Protein AF-A0A7Y5ICG1-F1 (afdb_monomer_lite)

Radius of gyration: 13.03 Å; chains: 1; bounding box: 37×27×33 Å

Foldseek 3Di:
DEAEDPQEDAPDADPQNVVCVVVLQVLCVVQPVVDHKYWDYALDDDDPPPDCSVVRFKTWTDDPVDDPVSVVSSQVSSCVVCPPVQKDWDQPPPPDPPTTIMIGRPPPDD

Structure (mmCIF, N/CA/C/O backbone):
data_AF-A0A7Y5ICG1-F1
#
_entry.id   AF-A0A7Y5ICG1-F1
#
loop_
_atom_site.group_PDB
_atom_site.id
_atom_site.type_symbol
_atom_site.label_atom_id
_atom_site.label_alt_id
_atom_site.label_comp_id
_atom_site.label_asym_id
_atom_site.label_entity_id
_atom_site.label_seq_id
_atom_site.pdbx_PDB_ins_code
_atom_site.Cartn_x
_atom_site.Cartn_y
_atom_site.Cartn_z
_atom_site.occupancy
_atom_site.B_iso_or_equiv
_atom_site.auth_seq_id
_atom_site.auth_comp_id
_atom_site.auth_asym_id
_atom_site.auth_atom_id
_atom_site.pdbx_PDB_model_num
ATOM 1 N N . MET A 1 1 ? -11.456 -8.493 -1.039 1.00 91.00 1 MET A N 1
ATOM 2 C CA . MET A 1 1 ? -11.645 -7.692 -2.272 1.00 91.00 1 MET A CA 1
ATOM 3 C C . MET A 1 1 ? -10.697 -6.504 -2.205 1.00 91.00 1 MET A C 1
ATOM 5 O O . MET A 1 1 ? -10.464 -6.030 -1.102 1.00 91.00 1 MET A O 1
ATOM 9 N N . ILE A 1 2 ? -10.144 -6.048 -3.330 1.00 96.38 2 ILE A N 1
ATOM 10 C CA . ILE A 1 2 ? -9.371 -4.799 -3.417 1.00 96.38 2 ILE A CA 1
ATOM 11 C C . ILE A 1 2 ? -10.011 -3.908 -4.479 1.00 96.38 2 ILE A C 1
ATOM 13 O O . ILE A 1 2 ? -10.431 -4.409 -5.522 1.00 96.38 2 ILE A O 1
ATOM 17 N N . ALA A 1 3 ? -10.137 -2.617 -4.190 1.00 97.62 3 ALA A N 1
ATOM 18 C CA . ALA A 1 3 ? -10.715 -1.638 -5.101 1.00 97.62 3 ALA A CA 1
ATOM 19 C C . ALA A 1 3 ? -9.624 -0.773 -5.739 1.00 97.62 3 ALA A C 1
ATOM 21 O O . ALA A 1 3 ? -8.520 -0.636 -5.209 1.00 97.62 3 ALA A O 1
ATOM 22 N N . LEU A 1 4 ? -9.954 -0.159 -6.871 1.00 97.44 4 LEU A N 1
ATOM 23 C CA . LEU A 1 4 ? -9.078 0.739 -7.616 1.00 97.44 4 LEU A CA 1
ATOM 24 C C . LEU A 1 4 ? -9.777 2.081 -7.782 1.00 97.44 4 LEU A C 1
ATOM 26 O O . LEU A 1 4 ? -10.961 2.123 -8.106 1.00 97.44 4 LEU A O 1
ATOM 30 N N . LYS A 1 5 ? -9.051 3.179 -7.580 1.00 96.38 5 LYS A N 1
ATOM 31 C CA . LYS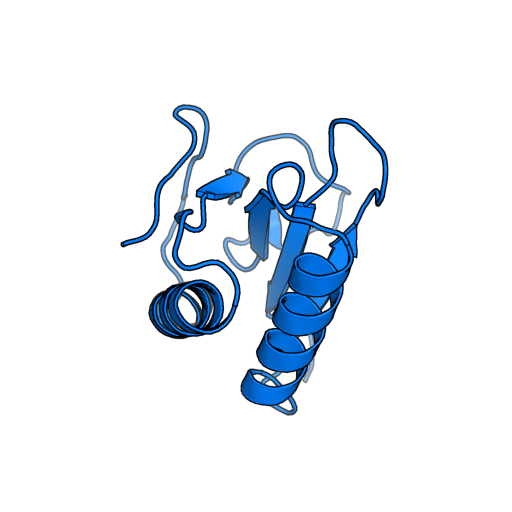 A 1 5 ? -9.520 4.493 -8.028 1.00 96.38 5 LYS A CA 1
ATOM 32 C C . LYS A 1 5 ? -9.512 4.524 -9.564 1.00 96.38 5 LYS A C 1
ATOM 34 O O . LYS A 1 5 ? -8.556 4.061 -10.177 1.00 96.38 5 LYS A O 1
ATOM 39 N N . ASP A 1 6 ? -10.526 5.130 -10.178 1.00 95.50 6 ASP A N 1
ATOM 40 C CA . ASP A 1 6 ? -10.751 5.117 -11.639 1.00 95.50 6 ASP A CA 1
ATOM 41 C C . ASP A 1 6 ? -9.565 5.601 -12.485 1.00 95.50 6 ASP A C 1
ATOM 43 O O . ASP A 1 6 ? -9.422 5.240 -13.655 1.00 95.50 6 ASP A O 1
ATOM 47 N N . THR A 1 7 ? -8.708 6.444 -11.912 1.00 94.81 7 THR A N 1
ATOM 48 C CA . THR A 1 7 ? -7.535 7.015 -12.584 1.00 94.81 7 THR A CA 1
ATOM 49 C C . THR A 1 7 ? -6.301 6.122 -12.528 1.00 94.81 7 THR A C 1
ATOM 51 O O . THR A 1 7 ? -5.339 6.413 -13.229 1.00 94.81 7 THR A O 1
ATOM 54 N N . VAL A 1 8 ? -6.315 5.052 -11.730 1.00 97.12 8 VAL A N 1
ATOM 55 C CA . VAL A 1 8 ? -5.148 4.183 -11.547 1.00 97.12 8 VAL A CA 1
ATOM 56 C C . VAL A 1 8 ? -4.836 3.446 -12.840 1.00 97.12 8 VAL A C 1
ATOM 58 O O . VAL A 1 8 ? -5.738 2.923 -13.505 1.00 97.12 8 VAL A O 1
ATOM 61 N N . ARG A 1 9 ? -3.558 3.395 -13.215 1.00 95.38 9 ARG A N 1
ATOM 62 C CA . ARG A 1 9 ? -3.097 2.644 -14.386 1.00 95.38 9 ARG A CA 1
ATOM 63 C C . ARG A 1 9 ? -1.953 1.726 -13.997 1.00 95.38 9 ARG A C 1
ATOM 65 O O . ARG A 1 9 ? -0.953 2.143 -13.430 1.00 95.38 9 ARG A O 1
ATOM 72 N N . PHE A 1 10 ? -2.095 0.464 -14.371 1.00 95.44 10 PHE A N 1
ATOM 73 C CA . PHE A 1 10 ? -1.002 -0.497 -14.364 1.00 95.44 10 PHE A CA 1
ATOM 74 C C . PHE A 1 10 ? -0.484 -0.589 -15.786 1.00 95.44 10 PHE A C 1
ATOM 76 O O . PHE A 1 10 ? -1.270 -0.817 -16.707 1.00 95.44 10 PHE A O 1
ATOM 83 N N . LYS A 1 11 ? 0.827 -0.449 -15.979 1.00 94.94 11 LYS A N 1
ATOM 84 C CA . LYS A 1 11 ? 1.432 -0.814 -17.261 1.00 94.94 11 LYS A CA 1
ATOM 85 C C . LYS A 1 11 ? 1.666 -2.319 -17.306 1.00 94.94 11 LYS A C 1
ATOM 87 O O . LYS A 1 11 ? 1.440 -2.945 -18.340 1.00 94.94 11 LYS A O 1
ATOM 92 N N . ARG A 1 12 ? 2.090 -2.905 -16.182 1.00 94.00 12 ARG A N 1
ATOM 93 C CA . ARG A 1 12 ? 2.237 -4.353 -15.992 1.00 94.00 12 ARG A CA 1
ATOM 94 C C . ARG A 1 12 ? 1.852 -4.758 -14.573 1.00 94.00 12 ARG A C 1
ATOM 96 O O . ARG A 1 12 ? 1.965 -3.972 -13.641 1.00 94.00 12 ARG A O 1
ATOM 103 N N . PHE A 1 13 ? 1.465 -6.019 -14.423 1.00 93.88 13 PHE A N 1
ATOM 104 C CA . PHE A 1 13 ? 1.399 -6.684 -13.126 1.00 93.88 13 PHE A CA 1
ATOM 105 C C . PHE A 1 13 ? 2.663 -7.522 -12.957 1.00 93.88 13 PHE A C 1
ATOM 107 O O . PHE A 1 13 ? 2.793 -8.588 -13.557 1.00 93.88 13 PHE A O 1
ATOM 114 N N . THR A 1 14 ? 3.623 -7.008 -12.195 1.00 95.44 14 THR A N 1
ATOM 115 C CA . THR A 1 14 ? 4.843 -7.752 -11.861 1.00 95.44 14 THR A CA 1
ATOM 116 C C . THR A 1 14 ? 4.518 -8.867 -10.858 1.00 95.44 14 THR A C 1
ATOM 118 O O . THR A 1 14 ? 3.563 -8.727 -10.084 1.00 95.44 14 THR A O 1
ATOM 121 N N . PRO A 1 15 ? 5.271 -9.984 -10.844 1.00 96.50 15 PRO A N 1
ATOM 122 C CA . PRO A 1 15 ? 5.100 -11.035 -9.839 1.00 96.50 15 PRO A CA 1
ATOM 123 C C . PRO A 1 15 ? 5.126 -10.500 -8.402 1.00 96.50 15 PRO A C 1
ATOM 125 O O . PRO A 1 15 ? 4.364 -10.958 -7.555 1.00 96.50 15 PRO A O 1
ATOM 128 N N . GLU A 1 16 ? 5.959 -9.495 -8.150 1.00 96.50 16 GLU A N 1
ATOM 129 C C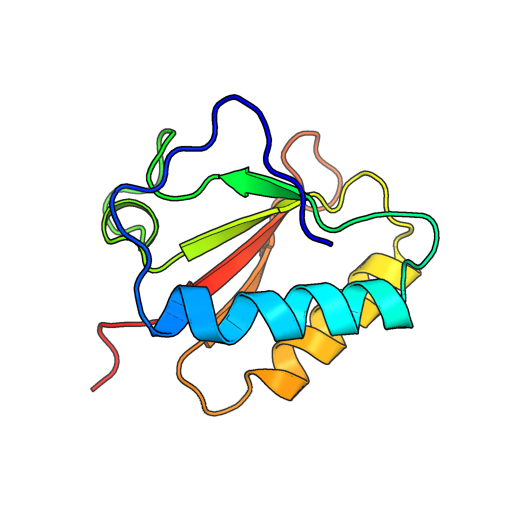A . GLU A 1 16 ? 6.130 -8.815 -6.872 1.00 96.50 16 GLU A CA 1
ATOM 130 C C . GLU A 1 16 ? 4.860 -8.067 -6.456 1.00 96.50 16 GLU A C 1
ATOM 132 O O . GLU A 1 16 ? 4.358 -8.241 -5.345 1.00 96.50 16 GLU A O 1
ATOM 137 N N . ILE A 1 17 ? 4.265 -7.305 -7.376 1.00 96.62 17 ILE A N 1
ATOM 138 C CA . ILE A 1 17 ? 2.984 -6.649 -7.117 1.00 96.62 17 ILE A CA 1
ATOM 139 C C . ILE A 1 17 ? 1.863 -7.672 -6.929 1.00 96.62 17 ILE A C 1
ATOM 141 O O . ILE A 1 17 ? 1.087 -7.549 -5.985 1.00 96.62 17 ILE A O 1
ATOM 145 N N . ILE A 1 18 ? 1.786 -8.714 -7.763 1.00 97.12 18 ILE A N 1
ATOM 146 C CA . ILE A 1 18 ? 0.767 -9.769 -7.625 1.00 97.12 18 ILE A CA 1
ATOM 147 C C . ILE A 1 18 ? 0.882 -10.460 -6.259 1.00 97.12 18 ILE A C 1
ATOM 149 O O . ILE A 1 18 ? -0.134 -10.717 -5.612 1.00 97.12 18 ILE A O 1
ATOM 153 N N . PHE A 1 19 ? 2.109 -10.725 -5.802 1.00 97.62 19 PHE A N 1
ATOM 154 C CA . PHE A 1 19 ? 2.390 -11.390 -4.533 1.00 97.62 19 PHE A CA 1
ATOM 155 C C . PHE A 1 19 ? 1.817 -10.633 -3.322 1.00 97.62 19 PHE A C 1
ATOM 157 O O . PHE A 1 19 ? 1.309 -11.264 -2.391 1.00 97.62 19 PHE A O 1
ATOM 164 N N . ILE A 1 20 ? 1.854 -9.297 -3.323 1.00 97.75 20 ILE A N 1
ATOM 165 C CA . ILE A 1 20 ? 1.395 -8.500 -2.175 1.00 97.75 20 ILE A CA 1
ATOM 166 C C . ILE A 1 20 ? -0.123 -8.275 -2.134 1.00 97.75 20 ILE A C 1
ATOM 168 O O . ILE A 1 20 ? -0.656 -8.021 -1.055 1.00 97.75 20 ILE A O 1
ATOM 172 N N . LEU A 1 21 ? -0.847 -8.408 -3.253 1.00 98.06 21 LEU A N 1
ATOM 173 C CA . LEU A 1 21 ? -2.303 -8.182 -3.295 1.00 98.06 21 LEU A CA 1
ATOM 174 C C . LEU A 1 21 ? -3.102 -9.027 -2.282 1.00 98.06 21 LEU A C 1
ATOM 176 O O . LEU A 1 21 ? -3.886 -8.440 -1.531 1.00 98.06 21 LEU A O 1
ATOM 180 N N . PRO A 1 22 ? -2.934 -10.366 -2.195 1.00 98.25 22 PRO A N 1
ATOM 181 C CA . PRO A 1 22 ? -3.660 -11.156 -1.200 1.00 98.25 22 PRO A CA 1
ATOM 182 C C . PRO A 1 22 ? -3.257 -10.791 0.234 1.00 98.25 22 PRO A C 1
ATOM 184 O O . PRO A 1 22 ? -4.105 -10.786 1.121 1.00 98.25 22 PRO A O 1
ATOM 187 N N . ILE A 1 23 ? -1.993 -10.413 0.461 1.00 98.44 23 ILE A N 1
ATOM 188 C CA . ILE A 1 23 ? -1.511 -9.974 1.777 1.00 98.44 23 ILE A CA 1
ATOM 189 C C . ILE A 1 23 ? -2.225 -8.689 2.201 1.00 98.44 23 ILE A C 1
ATOM 191 O O . ILE A 1 23 ? -2.703 -8.609 3.328 1.00 98.44 23 ILE A O 1
ATOM 195 N N . ILE A 1 24 ? -2.336 -7.705 1.306 1.00 98.56 24 ILE A N 1
ATOM 196 C CA . ILE A 1 24 ? -3.035 -6.441 1.573 1.00 98.56 24 ILE A CA 1
ATOM 197 C C . ILE A 1 24 ? -4.490 -6.707 1.969 1.00 98.56 24 ILE A C 1
ATOM 199 O O . ILE A 1 24 ? -4.960 -6.177 2.975 1.00 98.56 24 ILE A O 1
ATOM 203 N N . VAL A 1 25 ? -5.189 -7.556 1.209 1.00 98.50 25 VAL A N 1
ATOM 204 C CA . VAL A 1 25 ? -6.585 -7.919 1.492 1.00 98.50 25 VAL A CA 1
ATOM 205 C C . VAL A 1 25 ? -6.716 -8.582 2.863 1.00 98.50 25 VAL A C 1
ATOM 207 O O . VAL A 1 25 ? -7.575 -8.181 3.645 1.00 98.50 25 VAL A O 1
ATOM 210 N N . ASP A 1 26 ? -5.851 -9.542 3.186 1.00 98.50 26 ASP A N 1
ATOM 211 C CA . ASP A 1 26 ? -5.848 -10.221 4.486 1.00 98.50 26 ASP A CA 1
ATOM 212 C C . ASP A 1 26 ? -5.603 -9.262 5.655 1.00 98.50 26 ASP A C 1
ATOM 214 O O . A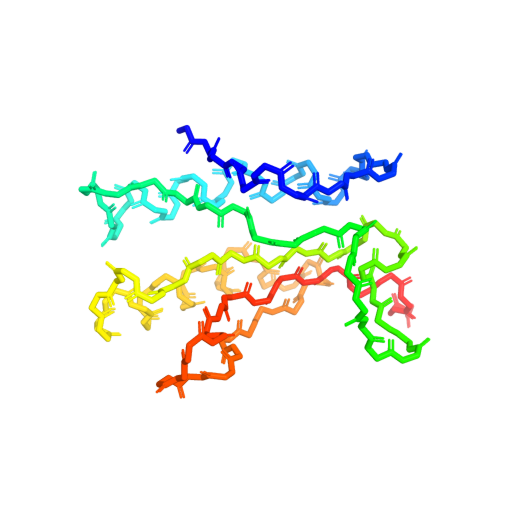SP A 1 26 ? -6.257 -9.358 6.694 1.00 98.50 26 ASP A O 1
ATOM 218 N N . VAL A 1 27 ? -4.659 -8.330 5.502 1.00 98.50 27 VAL A N 1
ATOM 219 C CA . VAL A 1 27 ? -4.353 -7.344 6.545 1.00 98.50 27 VAL A CA 1
ATOM 220 C C . VAL A 1 27 ? -5.539 -6.400 6.757 1.00 98.50 27 VAL A C 1
ATOM 222 O O . VAL A 1 27 ? -5.906 -6.138 7.904 1.00 98.50 27 VAL A O 1
ATOM 225 N N . TRP A 1 28 ? -6.197 -5.953 5.684 1.00 98.19 28 TRP A N 1
ATOM 226 C CA . TRP A 1 28 ? -7.425 -5.160 5.795 1.00 98.19 28 TRP A CA 1
ATOM 227 C C . TRP A 1 28 ? -8.553 -5.934 6.475 1.00 98.19 28 TRP A C 1
ATOM 229 O O . TRP A 1 28 ? -9.163 -5.422 7.408 1.00 98.19 28 TRP A O 1
ATOM 239 N N . ASN A 1 29 ? -8.773 -7.192 6.091 1.00 97.69 29 ASN A N 1
ATOM 240 C CA . ASN A 1 29 ? -9.771 -8.056 6.726 1.00 97.69 29 ASN A CA 1
ATOM 241 C C . ASN A 1 29 ? -9.487 -8.305 8.218 1.00 97.69 29 ASN A C 1
ATOM 243 O O . ASN A 1 29 ? -10.385 -8.693 8.955 1.00 97.69 29 ASN A O 1
ATOM 247 N N . LYS A 1 30 ? -8.248 -8.110 8.680 1.00 98.12 30 LYS A N 1
ATOM 248 C CA . LYS A 1 30 ? -7.881 -8.277 10.090 1.00 98.12 30 LYS A CA 1
ATOM 249 C C . LYS A 1 30 ? -8.100 -7.010 10.921 1.00 98.12 30 LYS A C 1
ATOM 251 O O . LYS A 1 30 ? -8.469 -7.123 12.085 1.00 98.12 30 LYS A O 1
ATOM 256 N N . PHE A 1 31 ? -7.853 -5.827 10.356 1.00 98.31 31 PHE A N 1
ATOM 257 C CA . PHE A 1 31 ? -7.799 -4.575 11.130 1.00 98.31 31 PHE A CA 1
ATOM 258 C C . PHE A 1 31 ? -8.799 -3.497 10.691 1.00 98.31 31 PHE A C 1
ATOM 260 O O . PHE A 1 31 ? -9.045 -2.553 11.438 1.00 98.31 31 PHE A O 1
ATOM 267 N N . ALA A 1 32 ? -9.400 -3.615 9.509 1.00 97.06 32 ALA A N 1
ATOM 268 C CA . ALA A 1 32 ? -10.282 -2.604 8.929 1.00 97.06 32 ALA A CA 1
ATOM 269 C C . ALA A 1 32 ? -11.467 -3.229 8.172 1.00 97.06 32 ALA A C 1
ATOM 271 O O . ALA A 1 32 ? -11.774 -2.825 7.051 1.00 97.06 32 ALA A O 1
ATOM 272 N N . VAL A 1 33 ? -12.136 -4.197 8.812 1.00 95.12 33 VAL A N 1
ATOM 273 C CA . VAL A 1 33 ? -13.229 -5.030 8.261 1.00 95.12 33 VAL A CA 1
ATOM 274 C C . VAL A 1 33 ? -14.398 -4.260 7.643 1.00 95.12 33 VAL A C 1
ATOM 276 O O . VAL A 1 33 ? -15.069 -4.778 6.758 1.00 95.12 33 VAL A O 1
ATOM 279 N N . GLU A 1 34 ? -14.646 -3.030 8.089 1.00 95.44 34 GLU A N 1
ATOM 280 C CA . GLU A 1 34 ? -15.723 -2.170 7.576 1.00 95.44 34 GLU A CA 1
ATOM 281 C C . GLU A 1 34 ? -15.352 -1.476 6.256 1.00 95.44 34 GLU A C 1
ATOM 283 O O . GLU A 1 34 ? -16.163 -0.776 5.653 1.00 95.44 34 GLU A O 1
ATOM 288 N N . THR A 1 35 ? -14.110 -1.642 5.800 1.00 95.56 35 THR A N 1
ATOM 289 C CA . THR A 1 35 ? -13.567 -0.986 4.614 1.00 95.56 35 THR A CA 1
ATOM 290 C C . THR A 1 35 ? -12.894 -1.996 3.695 1.00 95.56 35 THR A C 1
ATOM 292 O O . THR A 1 35 ? -12.560 -3.113 4.085 1.00 95.56 35 THR A O 1
ATOM 295 N N . VAL A 1 36 ? -12.642 -1.581 2.457 1.00 97.12 36 VAL A N 1
ATOM 296 C CA . VAL A 1 36 ? -11.803 -2.330 1.518 1.00 97.12 36 VAL A CA 1
ATOM 297 C C . VAL A 1 36 ? -10.508 -1.562 1.261 1.00 97.12 36 VAL A C 1
ATOM 299 O O . VAL A 1 36 ? -10.535 -0.326 1.250 1.00 97.12 36 VAL A O 1
ATOM 302 N N . PRO A 1 37 ? -9.377 -2.248 1.021 1.00 98.06 37 PRO A N 1
ATOM 303 C CA . PRO A 1 37 ? -8.179 -1.581 0.539 1.00 98.06 37 PRO A CA 1
ATOM 304 C C . PRO A 1 37 ? -8.472 -0.953 -0.826 1.00 98.06 37 PRO A C 1
ATOM 306 O O . PRO A 1 37 ? -9.081 -1.586 -1.694 1.00 98.06 37 PRO A O 1
ATOM 309 N N . VAL A 1 38 ? -8.043 0.295 -1.015 1.00 98.31 38 VAL A N 1
ATOM 310 C CA . VAL A 1 38 ? -8.217 1.035 -2.271 1.00 98.31 38 VAL A CA 1
ATOM 311 C C . VAL A 1 38 ? -6.849 1.435 -2.797 1.00 98.31 38 VAL A C 1
ATOM 313 O O . VAL A 1 38 ? -6.177 2.245 -2.162 1.00 98.31 38 VAL A O 1
ATOM 316 N N . ILE A 1 39 ? -6.464 0.919 -3.963 1.00 98.31 39 ILE A N 1
ATOM 317 C CA . ILE A 1 39 ? -5.271 1.375 -4.679 1.00 98.31 39 ILE A CA 1
ATOM 318 C C . ILE A 1 39 ? -5.563 2.759 -5.261 1.00 98.31 39 ILE A C 1
ATOM 320 O O . ILE A 1 39 ? -6.562 2.952 -5.962 1.00 98.31 39 ILE A O 1
ATOM 324 N N . THR A 1 40 ? -4.710 3.727 -4.941 1.00 97.50 40 THR A N 1
ATOM 325 C CA . THR A 1 40 ? -4.837 5.126 -5.365 1.00 97.50 40 THR A CA 1
ATOM 326 C C . THR A 1 40 ? -3.808 5.554 -6.401 1.00 97.50 40 THR A C 1
ATOM 328 O O . THR A 1 40 ? -4.098 6.518 -7.107 1.00 97.50 40 THR A O 1
ATOM 331 N N . SER A 1 41 ? -2.681 4.841 -6.514 1.00 97.62 41 SER A N 1
ATOM 332 C CA . SER A 1 41 ? -1.682 5.006 -7.580 1.00 97.62 41 SER A CA 1
ATOM 333 C C . SER A 1 41 ? -0.939 3.693 -7.858 1.00 97.62 41 SER A C 1
ATOM 335 O O . SER A 1 41 ? -0.700 2.909 -6.933 1.00 97.62 41 SER A O 1
ATOM 337 N N . ALA A 1 42 ? -0.569 3.470 -9.122 1.00 97.00 42 ALA A N 1
ATOM 338 C CA . ALA A 1 42 ? 0.340 2.421 -9.589 1.00 97.00 42 ALA A CA 1
ATOM 339 C C . ALA A 1 42 ? 1.380 3.011 -10.570 1.00 97.00 42 ALA A C 1
ATOM 341 O O . ALA A 1 42 ? 2.183 3.832 -10.152 1.00 97.00 42 ALA A O 1
ATOM 342 N N . ASN A 1 43 ? 1.400 2.645 -11.856 1.00 96.00 43 ASN A N 1
ATOM 343 C CA . ASN A 1 43 ? 2.275 3.271 -12.866 1.00 96.00 43 ASN A CA 1
ATOM 344 C C . ASN A 1 43 ? 1.532 4.406 -13.582 1.00 96.00 43 ASN A C 1
ATOM 346 O O . ASN A 1 43 ? 1.353 4.420 -14.801 1.00 96.00 43 ASN A O 1
ATOM 350 N N . ASP A 1 44 ? 1.010 5.320 -12.781 1.00 93.19 44 ASP A N 1
ATOM 351 C CA . ASP A 1 44 ? 0.296 6.508 -13.216 1.00 93.19 44 ASP A CA 1
ATOM 352 C C . ASP A 1 44 ? 0.845 7.723 -12.469 1.00 93.19 44 ASP A C 1
ATOM 354 O O . ASP A 1 44 ? 1.861 7.620 -11.788 1.00 93.19 44 ASP A O 1
ATOM 358 N N . SER A 1 45 ? 0.180 8.872 -12.611 1.00 87.75 45 SER A N 1
ATOM 359 C CA . SER A 1 45 ? 0.503 10.091 -11.865 1.00 87.75 45 SER A CA 1
ATOM 360 C C . SER A 1 45 ? 1.964 10.564 -12.034 1.00 87.75 45 SER A C 1
ATOM 362 O O . SER A 1 45 ? 2.731 10.063 -12.858 1.00 87.75 45 SER A O 1
ATOM 364 N N . SER A 1 46 ? 2.336 11.618 -11.307 1.00 89.44 46 SER A N 1
ATOM 365 C CA . SER A 1 46 ? 3.706 12.136 -11.286 1.00 89.44 46 SER A CA 1
ATOM 366 C C . SER A 1 46 ? 4.366 11.772 -9.963 1.00 89.44 46 SER A C 1
ATOM 368 O O . SER A 1 46 ? 3.922 12.202 -8.901 1.00 89.44 46 SER A O 1
ATOM 370 N N . HIS A 1 47 ? 5.462 11.028 -10.042 1.00 90.56 47 HIS A N 1
ATOM 371 C CA . HIS A 1 47 ? 6.293 10.610 -8.917 1.00 90.56 47 HIS A CA 1
ATOM 372 C C . HIS A 1 47 ? 7.715 11.194 -9.021 1.00 90.56 47 HIS A C 1
ATOM 374 O O . HIS A 1 47 ? 8.121 11.726 -10.059 1.00 90.56 47 HIS A O 1
ATOM 380 N N . GLY A 1 48 ? 8.504 11.087 -7.947 1.00 88.44 48 GLY A N 1
ATOM 381 C CA . GLY A 1 48 ? 9.915 11.492 -7.965 1.00 88.44 48 GLY A CA 1
ATOM 382 C C . GLY A 1 48 ? 10.719 10.756 -9.047 1.00 88.44 48 GLY A C 1
ATOM 383 O O . GLY A 1 48 ? 10.405 9.618 -9.385 1.00 88.44 48 GLY A O 1
ATOM 384 N N . ALA A 1 49 ? 11.777 11.383 -9.575 1.00 88.00 49 ALA A N 1
ATOM 385 C CA . ALA A 1 49 ? 12.507 10.929 -10.771 1.00 88.00 49 ALA A CA 1
ATOM 386 C C . ALA A 1 49 ? 13.014 9.468 -10.741 1.00 88.00 49 ALA A C 1
ATOM 388 O O . ALA A 1 49 ? 13.230 8.875 -11.791 1.00 88.00 49 ALA A O 1
ATOM 389 N N . ASN A 1 50 ? 13.189 8.879 -9.555 1.00 88.19 50 ASN A N 1
ATOM 390 C CA . ASN A 1 50 ? 13.658 7.502 -9.363 1.00 88.19 50 ASN A CA 1
ATOM 391 C C . ASN A 1 50 ? 12.611 6.575 -8.730 1.00 88.19 50 ASN A C 1
ATOM 393 O O . ASN A 1 50 ? 12.968 5.518 -8.219 1.00 88.19 50 ASN A O 1
ATOM 397 N N . SER A 1 51 ? 11.341 6.975 -8.730 1.00 92.31 51 SER A N 1
ATOM 398 C CA . SER A 1 51 ? 10.276 6.198 -8.108 1.00 92.31 51 SER A CA 1
ATOM 399 C C . SER A 1 51 ? 10.055 4.857 -8.809 1.00 92.31 51 SER A C 1
ATOM 401 O O . SER A 1 51 ? 10.043 4.766 -10.041 1.00 92.31 51 SER A O 1
ATOM 403 N N . TYR A 1 52 ? 9.810 3.820 -8.010 1.00 94.69 52 TYR A N 1
ATOM 404 C CA . TYR A 1 52 ? 9.497 2.481 -8.496 1.00 94.69 52 TYR A CA 1
ATOM 405 C C . TYR A 1 52 ? 8.095 2.353 -9.107 1.00 94.69 52 TYR A C 1
ATOM 407 O O . TYR A 1 52 ? 7.849 1.387 -9.835 1.00 94.69 52 TYR A O 1
ATOM 415 N N . HIS A 1 53 ? 7.221 3.351 -8.927 1.00 96.00 53 HIS A N 1
ATOM 416 C CA . HIS A 1 53 ? 5.938 3.447 -9.634 1.00 96.00 53 HIS A CA 1
ATOM 417 C C . HIS A 1 53 ? 6.128 3.380 -11.155 1.00 96.00 53 HIS A C 1
ATOM 419 O O . HIS A 1 53 ? 5.493 2.567 -11.825 1.00 96.00 53 HIS A O 1
ATOM 425 N N . TYR A 1 54 ? 7.108 4.118 -11.695 1.00 94.62 54 TYR A N 1
ATOM 426 C CA . TYR A 1 54 ? 7.413 4.131 -13.133 1.00 94.62 54 TYR A CA 1
ATOM 427 C C . TYR A 1 54 ? 7.891 2.778 -13.683 1.00 94.62 54 TYR A C 1
ATOM 429 O O . TYR A 1 54 ? 7.894 2.563 -14.898 1.00 94.62 54 TYR A O 1
ATOM 437 N N . SER A 1 55 ? 8.292 1.857 -12.802 1.00 94.44 55 SER A N 1
ATOM 438 C CA . SER A 1 55 ? 8.771 0.517 -13.151 1.00 94.44 55 SER A CA 1
ATOM 439 C C . SER A 1 55 ? 7.795 -0.606 -12.779 1.00 94.44 55 SER A C 1
ATOM 441 O O . SER A 1 55 ? 8.180 -1.766 -12.897 1.00 94.44 55 SER A O 1
ATOM 443 N N . ASP A 1 56 ? 6.552 -0.290 -12.390 1.00 95.69 56 ASP A N 1
ATOM 444 C CA . ASP A 1 56 ? 5.525 -1.261 -11.961 1.00 95.69 56 ASP A CA 1
ATOM 445 C C . ASP A 1 56 ? 5.877 -2.030 -10.667 1.00 95.69 56 ASP A C 1
ATOM 447 O O . ASP A 1 56 ? 5.429 -3.161 -10.468 1.00 95.69 56 ASP A O 1
ATOM 451 N N . TYR A 1 57 ? 6.696 -1.436 -9.792 1.00 96.75 57 TYR A N 1
ATOM 452 C CA . TYR A 1 57 ? 7.152 -2.052 -8.537 1.00 96.75 57 TYR A CA 1
ATOM 453 C C . TYR A 1 57 ? 6.664 -1.326 -7.282 1.00 96.75 57 TYR A C 1
ATOM 455 O O . TYR A 1 57 ? 7.121 -1.652 -6.192 1.00 96.75 57 TYR A O 1
ATOM 463 N N . ALA A 1 58 ? 5.746 -0.366 -7.407 1.00 97.12 58 ALA A N 1
ATOM 464 C CA . ALA A 1 58 ? 5.173 0.328 -6.261 1.00 97.12 58 ALA A CA 1
ATOM 465 C C . ALA A 1 58 ? 3.659 0.517 -6.384 1.00 97.12 58 ALA A C 1
ATOM 467 O O . ALA A 1 58 ? 3.121 0.605 -7.492 1.00 97.12 58 ALA A O 1
ATOM 468 N N . LEU A 1 59 ? 2.993 0.575 -5.232 1.00 97.88 59 LEU A N 1
ATOM 469 C CA . LEU A 1 59 ? 1.573 0.874 -5.089 1.00 97.88 59 LEU A CA 1
ATOM 470 C C . LEU A 1 59 ? 1.334 1.824 -3.928 1.00 97.88 59 LEU A C 1
ATOM 472 O O . LEU A 1 59 ? 1.910 1.656 -2.853 1.00 97.88 59 LEU A O 1
ATOM 476 N N . ASP A 1 60 ? 0.363 2.710 -4.131 1.00 98.31 60 ASP A N 1
ATOM 477 C CA . ASP A 1 60 ? -0.186 3.539 -3.069 1.00 98.31 60 ASP A CA 1
ATOM 478 C C . ASP A 1 60 ? -1.581 3.041 -2.682 1.00 98.31 60 ASP A C 1
ATOM 480 O O . ASP A 1 60 ? -2.439 2.833 -3.547 1.00 98.31 60 ASP A O 1
ATOM 484 N N . LEU A 1 61 ? -1.829 2.876 -1.382 1.00 98.38 61 LEU A N 1
ATOM 485 C CA . LEU A 1 61 ? -3.125 2.491 -0.822 1.00 98.38 61 LEU A CA 1
ATOM 486 C C . LEU A 1 61 ? -3.702 3.617 0.029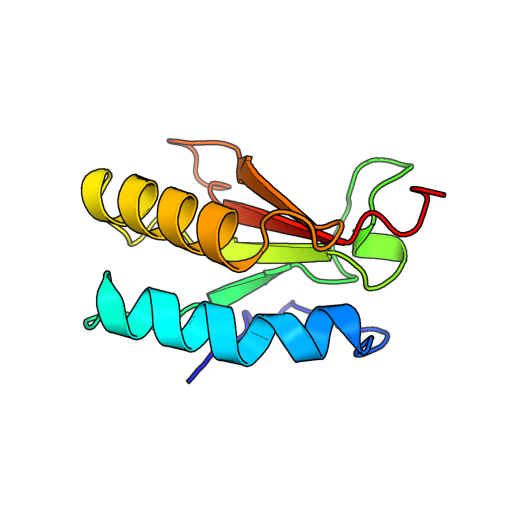 1.00 98.38 61 LEU A C 1
ATOM 488 O O . LEU A 1 61 ? -3.022 4.185 0.880 1.00 98.38 61 LEU A O 1
ATOM 492 N N . ARG A 1 62 ? -4.998 3.881 -0.117 1.00 97.69 62 ARG A N 1
ATOM 493 C CA . ARG A 1 62 ? -5.710 4.857 0.714 1.00 97.69 62 ARG A CA 1
ATOM 494 C C . ARG A 1 62 ? -5.641 4.486 2.200 1.00 97.69 62 ARG A C 1
ATOM 496 O O . ARG A 1 62 ? -5.981 3.366 2.567 1.00 97.69 62 ARG A O 1
ATOM 503 N N . SER A 1 63 ? -5.328 5.465 3.046 1.00 97.50 63 SER A N 1
ATOM 504 C CA . SER A 1 63 ? -5.368 5.326 4.512 1.00 97.50 63 SER A CA 1
ATOM 505 C C . SER A 1 63 ? -6.300 6.324 5.207 1.00 97.50 63 SER A C 1
ATOM 507 O O . SER A 1 63 ? -6.695 6.100 6.346 1.00 97.50 63 SER A O 1
ATOM 509 N N . LYS A 1 64 ? -6.697 7.412 4.534 1.00 94.12 64 LYS A N 1
ATOM 510 C CA . LYS A 1 64 ? -7.440 8.530 5.150 1.00 94.12 64 LYS A CA 1
ATOM 511 C C . LYS A 1 64 ? -8.801 8.181 5.772 1.00 94.12 64 LYS A C 1
ATOM 513 O O . LYS A 1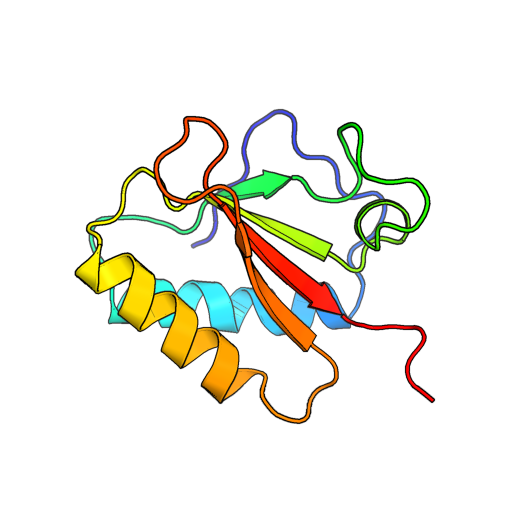 64 ? -9.334 8.967 6.541 1.00 94.12 64 LYS A O 1
ATOM 518 N N . ASN A 1 65 ? -9.390 7.045 5.402 1.00 93.25 65 ASN A N 1
ATOM 519 C CA . ASN A 1 65 ? -10.663 6.550 5.936 1.00 93.25 65 ASN A CA 1
ATOM 520 C C . ASN A 1 65 ? -10.488 5.574 7.111 1.00 93.25 65 ASN A C 1
ATOM 522 O O . ASN A 1 65 ? -11.459 4.943 7.517 1.00 93.25 65 ASN A O 1
ATOM 526 N N . LEU A 1 66 ? -9.264 5.417 7.612 1.00 97.12 66 LEU A N 1
ATOM 527 C CA . LEU A 1 66 ? -8.921 4.553 8.735 1.00 97.12 66 LEU A CA 1
ATOM 528 C C . LEU A 1 66 ? -8.658 5.403 9.980 1.00 97.12 66 LEU A C 1
ATOM 530 O O . LEU A 1 66 ? -8.161 6.527 9.878 1.00 97.12 66 LEU A O 1
ATOM 534 N N . SER A 1 67 ? -8.942 4.858 11.162 1.00 97.19 67 SER A N 1
ATOM 535 C CA . SER A 1 67 ? -8.520 5.474 12.423 1.00 97.19 67 SER A CA 1
ATOM 536 C C . SER A 1 67 ? -7.000 5.389 12.596 1.00 97.19 67 SER A C 1
ATOM 538 O O . SER A 1 67 ? -6.355 4.508 12.032 1.00 97.19 67 SER A O 1
ATOM 540 N N . GLU A 1 68 ? -6.403 6.256 13.418 1.00 97.50 68 GLU A N 1
ATOM 541 C CA . GLU A 1 68 ? -4.950 6.224 13.671 1.00 97.50 68 GLU A CA 1
ATOM 542 C C . GLU A 1 68 ? -4.471 4.858 14.196 1.00 97.50 68 GLU A C 1
ATOM 544 O O . GLU A 1 68 ? -3.435 4.356 13.768 1.00 97.50 68 GLU A O 1
ATOM 549 N N . GLN A 1 69 ? -5.269 4.203 15.048 1.00 97.94 69 GLN A N 1
ATOM 550 C CA . GLN A 1 69 ? -4.962 2.861 15.547 1.00 97.94 69 GLN A CA 1
ATOM 551 C C . GLN A 1 69 ? -4.948 1.822 14.421 1.00 97.94 69 GLN A C 1
ATOM 553 O O . GLN A 1 69 ? -4.010 1.028 14.330 1.00 97.94 69 GLN A O 1
ATOM 558 N N . GLN A 1 70 ? -5.967 1.831 13.554 1.00 98.38 70 GLN A N 1
ATOM 559 C CA . GLN A 1 70 ? -5.999 0.952 12.385 1.00 98.38 70 GLN A CA 1
ATOM 560 C C . GLN A 1 70 ? -4.799 1.229 11.489 1.00 98.38 70 GLN A C 1
ATOM 562 O O . GLN A 1 70 ? -4.185 0.287 10.980 1.00 98.38 70 GLN A O 1
ATOM 567 N N . LYS A 1 71 ? -4.430 2.511 11.343 1.00 98.56 71 LYS A N 1
ATOM 568 C CA . LYS A 1 71 ? -3.320 2.895 10.486 1.00 98.56 71 LYS A CA 1
ATOM 569 C C . LYS A 1 71 ? -2.014 2.245 10.930 1.00 98.56 71 LYS A C 1
ATOM 571 O O . LYS A 1 71 ? -1.308 1.639 10.117 1.00 98.56 71 LYS A O 1
ATOM 576 N N . ASP A 1 72 ? -1.728 2.350 12.223 1.00 98.44 72 ASP A N 1
ATOM 577 C CA . ASP A 1 72 ? -0.514 1.819 12.832 1.00 98.44 72 ASP A CA 1
ATOM 578 C C . ASP A 1 72 ? -0.509 0.277 12.848 1.00 98.44 72 ASP A C 1
ATOM 580 O O . ASP A 1 72 ? 0.519 -0.339 12.557 1.00 98.44 72 ASP A O 1
ATOM 584 N N . GLN A 1 73 ? -1.658 -0.368 13.093 1.00 98.69 73 GLN A N 1
ATOM 585 C CA . GLN A 1 73 ? -1.790 -1.833 13.053 1.00 98.69 73 GLN A CA 1
ATOM 586 C C . GLN A 1 73 ? -1.559 -2.410 11.650 1.00 98.69 73 GLN A C 1
ATOM 588 O O . GLN A 1 73 ? -0.815 -3.382 11.495 1.00 98.69 73 GLN A O 1
ATOM 593 N N . ILE A 1 74 ? -2.158 -1.797 10.626 1.00 98.69 74 ILE A N 1
ATOM 594 C CA 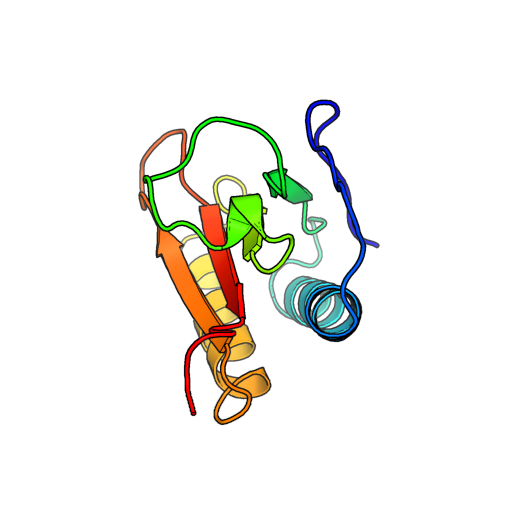. ILE A 1 74 ? -1.986 -2.205 9.227 1.00 98.69 74 ILE A CA 1
ATOM 595 C C . ILE A 1 74 ? -0.533 -2.005 8.794 1.00 98.69 74 ILE A C 1
ATOM 597 O O . ILE A 1 74 ? 0.062 -2.924 8.229 1.00 98.69 74 ILE A O 1
ATOM 601 N N . LEU A 1 75 ? 0.067 -0.852 9.116 1.00 98.69 75 LEU A N 1
ATOM 602 C CA . LEU A 1 75 ? 1.472 -0.576 8.808 1.00 98.69 75 LEU A CA 1
ATOM 603 C C . LEU A 1 75 ? 2.396 -1.633 9.423 1.00 98.69 75 LEU A C 1
ATOM 605 O O . LEU A 1 75 ? 3.268 -2.174 8.740 1.00 98.69 75 LEU A O 1
ATOM 609 N N . ALA A 1 76 ? 2.203 -1.929 10.710 1.00 98.75 76 ALA A N 1
ATOM 610 C CA . ALA A 1 76 ? 3.014 -2.893 11.439 1.00 98.75 76 ALA A CA 1
ATOM 611 C C . ALA A 1 76 ? 2.868 -4.314 10.875 1.00 98.75 76 ALA A C 1
ATOM 613 O O . ALA A 1 76 ? 3.870 -5.007 10.691 1.00 98.75 76 ALA A O 1
ATOM 614 N N . GLU A 1 77 ? 1.647 -4.755 10.561 1.00 98.75 77 GLU A N 1
ATOM 615 C CA . GLU A 1 77 ? 1.418 -6.097 10.017 1.00 98.75 77 GLU A CA 1
ATOM 616 C C . GLU A 1 77 ? 1.942 -6.235 8.580 1.00 98.75 77 GLU A C 1
ATOM 618 O O . GLU A 1 77 ? 2.562 -7.254 8.272 1.00 98.75 77 GLU A O 1
ATOM 623 N N . LEU A 1 78 ? 1.771 -5.226 7.716 1.00 98.56 78 LEU A N 1
ATOM 624 C CA . LEU A 1 78 ? 2.354 -5.233 6.367 1.00 98.56 78 LEU A CA 1
ATOM 625 C C . LEU A 1 78 ? 3.881 -5.325 6.434 1.00 98.56 78 LEU A C 1
ATOM 627 O O . LEU A 1 78 ? 4.467 -6.219 5.820 1.00 98.56 78 LEU A O 1
ATOM 631 N N . LYS A 1 79 ? 4.521 -4.473 7.248 1.00 98.38 79 LYS A N 1
ATOM 632 C CA . LYS A 1 79 ? 5.973 -4.530 7.486 1.00 98.38 79 LYS A CA 1
ATOM 633 C C . LYS A 1 79 ? 6.407 -5.902 7.987 1.00 98.38 79 LYS A C 1
ATOM 635 O O . LYS A 1 79 ? 7.380 -6.450 7.486 1.00 98.38 79 LYS A O 1
ATOM 640 N N . LYS A 1 80 ? 5.674 -6.485 8.939 1.00 98.38 80 LYS A N 1
ATOM 641 C CA . LYS A 1 80 ? 5.970 -7.815 9.483 1.00 98.38 80 LYS A CA 1
ATOM 642 C C . LYS A 1 80 ? 5.878 -8.911 8.418 1.00 98.38 80 LYS A C 1
ATOM 644 O O . LYS A 1 80 ? 6.763 -9.758 8.352 1.00 98.38 80 LYS A O 1
ATOM 649 N N . ARG A 1 81 ? 4.823 -8.923 7.596 1.00 98.25 81 ARG A N 1
ATOM 650 C CA . ARG A 1 81 ? 4.605 -9.967 6.574 1.00 98.25 81 ARG A CA 1
ATOM 651 C C . ARG A 1 81 ? 5.569 -9.861 5.393 1.00 98.25 81 ARG A C 1
ATOM 653 O O . ARG A 1 81 ? 5.880 -10.879 4.775 1.00 98.25 81 ARG A O 1
ATOM 660 N N . LEU A 1 82 ? 6.039 -8.652 5.096 1.00 97.00 82 LEU A N 1
ATOM 661 C CA . LEU A 1 82 ? 6.963 -8.377 3.995 1.00 97.00 82 LEU A CA 1
ATOM 662 C C . LEU A 1 82 ? 8.433 -8.260 4.437 1.00 97.00 82 LEU A C 1
ATOM 664 O O . LEU A 1 82 ? 9.321 -8.125 3.592 1.00 97.00 82 LEU A O 1
ATOM 668 N N . ALA A 1 83 ? 8.710 -8.363 5.740 1.00 94.62 83 ALA A N 1
ATOM 669 C CA . ALA A 1 83 ? 10.061 -8.331 6.288 1.00 94.62 83 ALA A CA 1
ATOM 670 C C . ALA A 1 83 ? 10.963 -9.382 5.620 1.00 94.62 83 ALA A C 1
ATOM 672 O O . ALA A 1 83 ? 10.585 -10.544 5.462 1.00 94.62 83 ALA A O 1
ATOM 673 N N . GLY A 1 84 ? 12.167 -8.960 5.220 1.00 91.12 84 GLY A N 1
ATOM 674 C CA . GLY A 1 84 ? 13.157 -9.822 4.567 1.00 91.12 84 GLY A CA 1
ATOM 675 C C . GLY A 1 84 ? 12.867 -10.159 3.099 1.00 91.12 84 GLY A C 1
ATOM 676 O O . GLY A 1 84 ? 13.591 -10.963 2.523 1.00 91.12 84 GLY A O 1
ATOM 677 N N . ARG A 1 85 ? 11.837 -9.563 2.476 1.00 92.62 85 ARG A N 1
ATOM 678 C CA . ARG A 1 85 ? 11.434 -9.847 1.082 1.00 92.62 85 ARG A CA 1
ATOM 679 C C . ARG A 1 85 ? 11.724 -8.705 0.097 1.00 92.62 85 ARG A C 1
ATOM 681 O O . ARG A 1 85 ? 11.107 -8.656 -0.958 1.00 92.62 85 ARG A O 1
ATOM 688 N N . ASN A 1 86 ? 12.637 -7.792 0.438 1.00 95.31 86 ASN A N 1
ATOM 689 C CA . ASN A 1 86 ? 12.986 -6.600 -0.356 1.00 95.31 86 ASN A CA 1
ATOM 690 C C . ASN A 1 86 ? 11.828 -5.621 -0.614 1.00 95.31 86 ASN A C 1
ATOM 692 O O . ASN A 1 86 ? 11.871 -4.874 -1.588 1.00 95.31 86 ASN A O 1
ATOM 696 N N . TYR A 1 87 ? 10.827 -5.590 0.266 1.00 96.75 87 TYR A N 1
ATOM 697 C CA . TYR A 1 87 ? 9.802 -4.550 0.237 1.00 96.75 87 TYR A CA 1
ATOM 698 C C . TYR A 1 87 ? 10.071 -3.492 1.294 1.00 96.75 87 TYR A C 1
ATOM 700 O O . TYR A 1 87 ? 10.430 -3.817 2.429 1.00 96.75 87 TYR A O 1
ATOM 708 N N . ASP A 1 88 ? 9.801 -2.250 0.925 1.00 96.44 88 ASP A N 1
ATOM 709 C CA . ASP A 1 88 ? 9.719 -1.119 1.829 1.00 96.44 88 ASP A CA 1
ATOM 710 C C . ASP A 1 88 ? 8.237 -0.703 1.932 1.00 96.44 88 ASP A C 1
ATOM 712 O O . ASP A 1 88 ? 7.507 -0.665 0.941 1.00 96.44 88 ASP A O 1
ATOM 716 N N . VAL A 1 89 ? 7.760 -0.474 3.161 1.00 97.75 89 VAL A N 1
ATOM 717 C CA . VAL A 1 89 ? 6.370 -0.077 3.444 1.00 97.75 89 VAL A CA 1
ATOM 718 C C . VAL A 1 89 ? 6.385 1.169 4.312 1.00 97.75 89 VAL A C 1
ATOM 720 O O . VAL A 1 89 ? 6.926 1.148 5.422 1.00 97.75 89 VAL A O 1
ATOM 723 N N . LEU A 1 90 ? 5.760 2.241 3.845 1.00 97.81 90 LEU A N 1
ATOM 724 C CA . LEU A 1 90 ? 5.706 3.531 4.526 1.00 97.81 90 LEU A CA 1
ATOM 725 C C . LEU A 1 90 ? 4.262 4.027 4.604 1.00 97.81 90 LEU A C 1
ATOM 727 O O . LEU A 1 90 ? 3.439 3.704 3.755 1.00 97.81 90 LEU A O 1
ATOM 731 N N . LEU A 1 91 ? 3.954 4.814 5.634 1.00 98.31 91 LEU A N 1
ATOM 732 C CA . LEU A 1 91 ? 2.746 5.637 5.670 1.00 98.31 91 LEU A CA 1
ATOM 733 C C . LEU A 1 91 ? 3.179 7.064 5.343 1.00 98.31 91 LEU A C 1
ATOM 735 O O . LEU A 1 91 ? 3.779 7.742 6.180 1.00 98.31 91 LEU A O 1
ATOM 739 N N . GLU A 1 92 ? 2.938 7.487 4.111 1.00 97.56 92 GLU A N 1
ATOM 740 C CA . GLU A 1 92 ? 3.373 8.784 3.620 1.00 97.56 92 GLU A CA 1
ATOM 741 C C . GLU A 1 92 ? 2.306 9.854 3.836 1.00 97.56 92 GLU A C 1
ATOM 743 O O . GLU A 1 92 ? 1.104 9.591 3.834 1.00 97.56 92 GLU A O 1
ATOM 748 N N . LYS A 1 93 ? 2.770 11.097 4.012 1.00 95.94 93 LYS A N 1
ATOM 749 C CA . LYS A 1 93 ? 1.919 12.294 4.103 1.00 95.94 93 LYS A CA 1
ATOM 750 C C . LYS A 1 93 ? 0.811 12.186 5.172 1.00 95.94 93 LYS A C 1
ATOM 752 O O . LYS A 1 93 ? -0.290 12.705 4.968 1.00 95.94 93 LYS A O 1
ATOM 757 N N . ARG A 1 94 ? 1.124 11.540 6.310 1.00 95.31 94 ARG A N 1
ATOM 758 C CA . ARG A 1 94 ? 0.232 11.374 7.477 1.00 95.31 94 ARG A CA 1
ATOM 759 C C . ARG A 1 94 ? -0.438 12.693 7.864 1.00 95.31 94 ARG A C 1
ATOM 761 O O . ARG A 1 94 ? 0.245 13.702 8.013 1.00 95.31 94 ARG A O 1
ATOM 768 N N . GLY A 1 95 ? -1.763 12.675 8.000 1.00 93.06 95 GLY A N 1
ATOM 769 C CA . GLY A 1 95 ? -2.577 13.839 8.362 1.00 93.06 95 GLY A CA 1
ATOM 770 C C . GLY A 1 95 ? -2.889 14.823 7.226 1.00 93.06 95 GLY A C 1
ATOM 771 O O . GLY A 1 95 ? -3.448 15.881 7.498 1.00 93.06 95 GLY A O 1
ATOM 772 N N . THR A 1 96 ? -2.552 14.509 5.970 1.00 95.25 96 THR A N 1
ATOM 773 C CA . THR A 1 96 ? -2.878 15.354 4.802 1.00 95.25 96 THR A CA 1
ATOM 774 C C . THR A 1 96 ? -3.896 14.688 3.869 1.00 95.25 96 THR A C 1
ATOM 776 O O . THR A 1 96 ? -4.134 13.483 3.949 1.00 95.25 96 THR A O 1
ATOM 779 N N . ASP A 1 97 ? -4.446 15.443 2.913 1.00 93.19 97 ASP A N 1
ATOM 780 C CA . ASP A 1 97 ? -5.372 14.909 1.898 1.00 93.19 97 ASP A CA 1
ATOM 781 C C . ASP A 1 97 ? -4.763 13.814 1.012 1.00 93.19 97 ASP A C 1
ATOM 783 O O . ASP A 1 97 ? -5.495 12.981 0.466 1.00 93.19 97 ASP A O 1
ATOM 787 N N . ASN A 1 98 ? -3.433 13.814 0.875 1.00 92.94 98 ASN A N 1
ATOM 788 C CA . ASN A 1 98 ? -2.684 12.834 0.097 1.00 92.94 98 ASN A CA 1
ATOM 789 C C . ASN A 1 98 ? -2.066 11.737 0.975 1.00 92.94 98 ASN A C 1
ATOM 791 O O . ASN A 1 98 ? -1.052 11.160 0.600 1.00 92.94 98 ASN A O 1
ATOM 795 N N . GLU A 1 99 ? -2.618 11.466 2.156 1.00 97.38 99 GLU A N 1
ATOM 796 C CA . GLU A 1 99 ? -2.158 10.361 2.996 1.00 97.38 99 GLU A CA 1
ATOM 797 C C . GLU A 1 99 ? -2.426 8.996 2.339 1.00 97.38 99 GLU A C 1
ATOM 799 O O . GLU A 1 99 ? -3.554 8.695 1.923 1.00 97.38 99 GLU A O 1
ATOM 804 N N . HIS A 1 100 ? -1.387 8.166 2.264 1.00 98.06 100 HIS A N 1
ATOM 805 C CA . HIS A 1 100 ? -1.463 6.815 1.718 1.00 98.06 100 HIS A CA 1
ATOM 806 C C . HIS A 1 100 ? -0.362 5.916 2.286 1.00 98.06 100 HIS A C 1
ATOM 808 O O . HIS A 1 100 ? 0.690 6.378 2.730 1.00 98.06 100 HIS A O 1
ATOM 814 N N . TYR A 1 101 ? -0.590 4.608 2.238 1.00 98.56 101 TYR A N 1
ATOM 815 C CA . TYR A 1 101 ? 0.493 3.645 2.365 1.00 98.56 101 TYR A CA 1
ATOM 816 C C . TYR A 1 101 ? 1.214 3.516 1.044 1.00 98.56 101 TYR A C 1
ATOM 818 O O . TYR A 1 101 ? 0.581 3.161 0.057 1.00 98.56 101 TYR A O 1
ATOM 826 N N . HIS A 1 102 ? 2.518 3.720 1.063 1.00 98.31 102 HIS A N 1
ATOM 827 C CA . HIS A 1 102 ? 3.390 3.417 -0.051 1.00 98.31 102 HIS A CA 1
ATOM 828 C C . HIS A 1 102 ? 4.033 2.047 0.183 1.00 98.31 102 HIS A C 1
ATOM 830 O O . HIS A 1 102 ? 4.646 1.817 1.231 1.00 98.31 102 HIS A O 1
ATOM 836 N N . ILE A 1 103 ? 3.862 1.123 -0.761 1.00 98.06 103 ILE A N 1
ATOM 837 C CA . ILE A 1 103 ? 4.506 -0.194 -0.753 1.00 98.06 103 ILE A CA 1
ATOM 838 C C . ILE A 1 103 ? 5.315 -0.314 -2.032 1.00 98.06 103 ILE A C 1
ATOM 840 O O . ILE A 1 103 ? 4.737 -0.312 -3.117 1.00 98.06 103 ILE A O 1
ATOM 844 N N . GLU A 1 104 ? 6.624 -0.496 -1.907 1.00 97.06 104 GLU A N 1
ATOM 845 C CA . GLU A 1 104 ? 7.504 -0.699 -3.052 1.00 97.06 104 GLU A CA 1
ATOM 846 C C . GLU A 1 104 ? 8.376 -1.940 -2.896 1.00 97.06 104 GLU A C 1
ATOM 848 O O . GLU A 1 104 ? 8.819 -2.283 -1.801 1.00 97.06 104 GLU A O 1
ATOM 853 N N . PHE A 1 105 ? 8.627 -2.620 -4.012 1.00 96.94 105 PHE A N 1
ATOM 854 C CA . PHE A 1 105 ? 9.664 -3.632 -4.126 1.00 96.94 105 PHE A CA 1
ATOM 855 C C . PHE A 1 105 ? 10.957 -2.975 -4.604 1.00 96.94 105 PHE A C 1
ATOM 857 O O . PHE A 1 105 ? 11.030 -2.419 -5.704 1.00 96.94 105 PHE A O 1
ATOM 864 N N . ASN A 1 106 ? 12.009 -3.076 -3.797 1.00 88.31 106 ASN A N 1
ATOM 865 C CA . ASN A 1 106 ? 13.304 -2.498 -4.108 1.00 88.31 106 ASN A CA 1
ATOM 866 C C . ASN A 1 106 ? 14.058 -3.370 -5.123 1.00 88.31 106 ASN A C 1
ATOM 868 O O . ASN A 1 106 ? 14.966 -4.128 -4.777 1.00 88.31 106 ASN A O 1
ATOM 872 N N . ALA A 1 107 ? 13.698 -3.234 -6.402 1.00 68.25 107 ALA A N 1
ATOM 873 C CA . ALA A 1 107 ? 14.278 -4.006 -7.502 1.00 68.25 107 ALA A CA 1
ATOM 874 C C . ALA A 1 107 ? 15.788 -3.760 -7.716 1.00 68.25 107 ALA A C 1
ATOM 876 O O . ALA A 1 107 ? 16.425 -4.478 -8.487 1.00 68.25 107 ALA A O 1
ATOM 877 N N . ARG A 1 108 ? 16.372 -2.738 -7.069 1.00 64.81 108 ARG A N 1
ATOM 878 C CA . ARG A 1 108 ? 17.802 -2.397 -7.175 1.00 64.81 108 ARG A CA 1
ATOM 879 C C . ARG A 1 108 ? 18.663 -2.976 -6.049 1.00 64.81 108 ARG A C 1
ATOM 881 O O . ARG A 1 108 ? 19.883 -2.887 -6.160 1.00 64.81 108 ARG A O 1
ATOM 888 N N . LYS A 1 109 ? 18.088 -3.570 -4.995 1.00 52.22 109 LYS A N 1
ATOM 889 C CA . LYS A 1 109 ? 18.881 -4.276 -3.973 1.00 52.22 109 LYS A CA 1
ATOM 890 C C . LYS A 1 109 ? 19.416 -5.592 -4.556 1.00 52.22 109 LYS A C 1
ATOM 892 O O . LYS A 1 109 ? 18.660 -6.543 -4.743 1.00 52.22 109 LYS A O 1
ATOM 897 N N . LYS A 1 110 ? 20.719 -5.614 -4.848 1.00 39.78 110 LYS A N 1
ATOM 898 C CA . LYS A 1 110 ? 21.552 -6.817 -4.973 1.00 39.78 110 LYS A CA 1
ATOM 899 C C . LYS A 1 110 ? 22.502 -6.873 -3.790 1.00 39.78 110 LYS A C 1
ATOM 901 O O . LYS A 1 110 ? 23.033 -5.794 -3.444 1.00 39.78 110 LYS A O 1
#

Sequence (110 aa):
MIALKDTVRFKRFTPEIIFILPIIVDVWNKFAVETVPVITSANDSSHGANSYHYSDYALDLRSKNLSEQQKDQILAELKKRLAGRNYDVLLEKRGTDNEHYHIEFNARKK

Secondary structure (DSSP, 8-state):
--EE-TT---S---HHHHHHHHHHHHHHHHH-TTS--EEEESS-S---TT-GGGGT-EEEEE-TTS-HHHHHHHHHHHHHHHTTTTEEEEEESTTSTT-EEEEEE-TT--

pLDDT: mean 94.7, std 8.2, range [39.78, 98.75]